Protein AF-A0A382ID71-F1 (afdb_monomer_lite)

Sequence (164 aa):
MCAYAHCDEHVIDKIPIYTKLLSTAHHLLDPKGKIVPCLDEVDLDYEDAWVKSNDANYMWMHDLWFWMHKEYWYRYDKMHEDWTNLYNKLSHTPENIIKGELTTPPPFIPEEFMVHGLEDEFQNTIESYRSYYKNWVAENNGKWGGIVENMRTPPSWILEDANV

Radius of gyration: 16.86 Å; chains: 1; bounding box: 35×41×50 Å

Foldseek 3Di:
DVLLQDFPVCLVPCLVVLLLLLLLLQCVQPVPDPCNVLHDDHDNPRPSPQLQAADQSVQVSLVSSVVSQVLLCLQAVDGDPCCVRPVVPSNDGHPRRHHDHRDADDQPDDPVLQADDPPDPNVRSVSSVLSRVLVVCVVVVTASHRPHGCSDDNDPSSVDDPPD

Secondary structure (DSSP, 8-state):
--GGGS-HHHHHHHHHHHHHHHHHHHHHH-TT-TTGGGSPP--TTS--TTGGG-HHHHHHHHHHHHHHHHHHHHHHSS--HHHHHHHHHHTS--TTPPP-PPPPPP--S-GGG---SSSSHHHHHHHHHHHHHHHHHHHHT----TTSTTSSPPPHHHHS-S--

pLDDT: mean 90.0, std 10.9, range [33.91, 98.12]

Organism: NCBI:txid408172

Structure (mmCIF, N/CA/C/O backbone):
data_AF-A0A382ID71-F1
#
_entry.id   AF-A0A382ID71-F1
#
loop_
_atom_site.group_PDB
_atom_site.id
_atom_site.type_symbol
_atom_site.label_atom_id
_atom_site.label_alt_id
_atom_site.label_comp_id
_atom_site.label_asym_id
_atom_site.label_entity_id
_atom_site.label_seq_id
_atom_site.pdbx_PDB_ins_code
_atom_site.Cartn_x
_atom_site.Cartn_y
_atom_site.Cartn_z
_atom_site.occupancy
_atom_site.B_iso_or_equiv
_atom_site.auth_seq_id
_atom_site.auth_comp_id
_atom_site.auth_asym_id
_atom_site.auth_atom_id
_atom_site.pdbx_PDB_model_num
ATOM 1 N N . MET A 1 1 ? -5.482 -2.374 -9.488 1.00 58.56 1 MET A N 1
ATOM 2 C CA . MET A 1 1 ? -4.456 -2.353 -10.561 1.00 58.56 1 MET A CA 1
ATOM 3 C C . MET A 1 1 ? -3.103 -1.762 -10.115 1.00 58.56 1 MET A C 1
ATOM 5 O O . MET A 1 1 ? -2.206 -1.703 -10.935 1.00 58.56 1 MET A O 1
ATOM 9 N N . CYS A 1 2 ? -2.878 -1.407 -8.841 1.00 83.81 2 CYS A N 1
ATOM 10 C CA . CYS A 1 2 ? -1.560 -0.916 -8.390 1.00 83.81 2 CYS A CA 1
ATOM 11 C C . CYS A 1 2 ? -0.615 -2.030 -7.899 1.00 83.81 2 CYS A C 1
ATOM 13 O O . CYS A 1 2 ? 0.592 -1.933 -8.090 1.00 83.81 2 CYS A O 1
ATOM 15 N N . ALA A 1 3 ? -1.144 -3.121 -7.329 1.00 93.00 3 ALA A N 1
ATOM 16 C CA . ALA A 1 3 ? -0.319 -4.215 -6.804 1.00 93.00 3 ALA A CA 1
ATOM 17 C C . ALA A 1 3 ? 0.613 -4.830 -7.863 1.00 93.00 3 ALA A C 1
ATOM 19 O O . ALA A 1 3 ? 1.801 -4.985 -7.620 1.00 93.00 3 ALA A O 1
ATOM 20 N N . TYR A 1 4 ? 0.116 -5.084 -9.081 1.00 91.88 4 TYR A N 1
ATOM 21 C CA . TYR A 1 4 ? 0.942 -5.685 -10.135 1.00 91.88 4 TYR A CA 1
ATOM 22 C C . TYR A 1 4 ? 2.090 -4.792 -10.619 1.00 91.88 4 TYR A C 1
ATOM 24 O O . TYR A 1 4 ? 3.047 -5.296 -11.204 1.00 91.88 4 TYR A O 1
ATOM 32 N N . ALA A 1 5 ? 2.000 -3.481 -10.380 1.00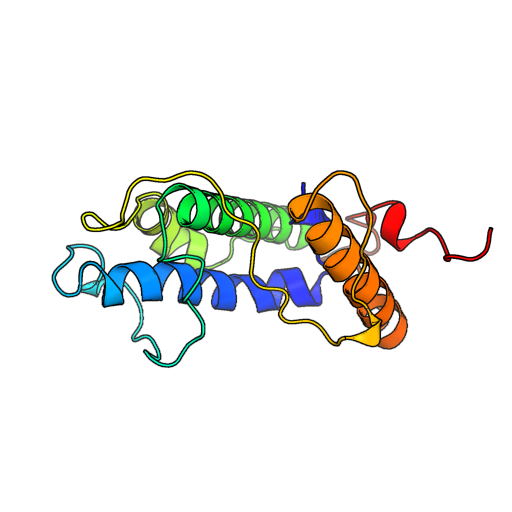 93.81 5 ALA A N 1
ATOM 33 C CA . ALA A 1 5 ? 3.092 -2.574 -10.675 1.00 93.81 5 ALA A CA 1
ATOM 34 C C . ALA A 1 5 ? 4.280 -2.793 -9.742 1.00 93.81 5 ALA A C 1
ATOM 36 O O . ALA A 1 5 ? 5.385 -2.487 -10.146 1.00 93.81 5 ALA A O 1
ATOM 37 N N . HIS A 1 6 ? 4.098 -3.359 -8.547 1.00 95.25 6 HIS A N 1
ATOM 38 C CA . HIS A 1 6 ? 5.208 -3.604 -7.634 1.00 95.25 6 HIS A CA 1
ATOM 39 C C . HIS A 1 6 ? 6.138 -4.679 -8.214 1.00 95.25 6 HIS A C 1
ATOM 41 O O . HIS A 1 6 ? 5.690 -5.745 -8.656 1.00 95.25 6 HIS A O 1
ATOM 47 N N . CYS A 1 7 ? 7.434 -4.383 -8.231 1.00 95.19 7 CYS A N 1
ATOM 48 C CA . CYS A 1 7 ? 8.492 -5.346 -8.497 1.00 95.19 7 CYS A CA 1
ATOM 49 C C . CYS A 1 7 ? 8.524 -6.416 -7.399 1.00 95.19 7 CYS A C 1
ATOM 51 O O . CYS A 1 7 ? 7.937 -6.258 -6.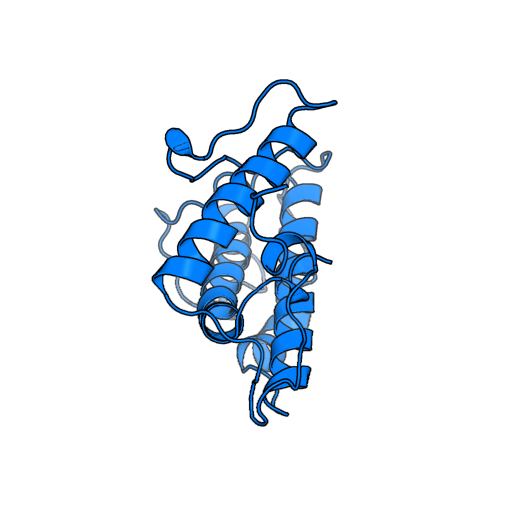332 1.00 95.19 7 CYS A O 1
ATOM 53 N N . ASP A 1 8 ? 9.215 -7.511 -7.671 1.00 95.12 8 ASP A N 1
ATOM 54 C CA . ASP A 1 8 ? 9.343 -8.676 -6.798 1.00 95.12 8 ASP A CA 1
ATOM 55 C C . ASP A 1 8 ? 9.787 -8.316 -5.375 1.00 95.12 8 ASP A C 1
ATOM 57 O O . ASP A 1 8 ? 9.151 -8.727 -4.407 1.00 95.12 8 ASP A O 1
ATOM 61 N N . GLU A 1 9 ? 10.822 -7.483 -5.254 1.00 95.44 9 GLU A N 1
ATOM 62 C CA . GLU A 1 9 ? 11.316 -6.975 -3.969 1.00 95.44 9 GLU A CA 1
ATOM 63 C C . GLU A 1 9 ? 10.208 -6.259 -3.191 1.00 95.44 9 GLU A C 1
ATOM 65 O O . GLU A 1 9 ? 9.905 -6.601 -2.053 1.00 95.44 9 GLU A O 1
ATOM 70 N N . HIS A 1 10 ? 9.501 -5.333 -3.836 1.00 96.06 10 HIS A N 1
ATOM 71 C CA . HIS A 1 10 ? 8.425 -4.600 -3.180 1.00 96.06 10 HIS A CA 1
ATOM 72 C C . HIS A 1 10 ? 7.172 -5.441 -2.924 1.00 96.06 10 HIS A C 1
ATOM 74 O O . HIS A 1 10 ? 6.442 -5.153 -1.980 1.00 96.06 10 HIS A O 1
ATOM 80 N N . VAL A 1 11 ? 6.901 -6.481 -3.714 1.00 95.31 11 VAL A N 1
ATOM 81 C CA . VAL A 1 11 ? 5.831 -7.439 -3.398 1.00 95.31 11 VAL A CA 1
ATOM 82 C C . VAL A 1 11 ? 6.114 -8.140 -2.070 1.00 95.31 11 VAL A C 1
ATOM 84 O O . VAL A 1 11 ? 5.191 -8.318 -1.279 1.00 95.31 11 VAL A O 1
ATOM 87 N N . ILE A 1 12 ? 7.373 -8.490 -1.804 1.00 94.44 12 ILE A N 1
ATOM 88 C CA . ILE A 1 12 ? 7.794 -9.117 -0.548 1.00 94.44 12 ILE A CA 1
ATOM 89 C C . ILE A 1 12 ? 7.788 -8.090 0.593 1.00 94.44 12 ILE A C 1
ATOM 91 O O . ILE A 1 12 ? 7.141 -8.310 1.613 1.00 94.44 12 ILE A O 1
ATOM 95 N N . ASP A 1 13 ? 8.449 -6.950 0.404 1.00 94.94 13 ASP A N 1
ATOM 96 C CA . ASP A 1 13 ? 8.749 -6.025 1.500 1.00 94.94 13 ASP A CA 1
ATOM 97 C C . ASP A 1 13 ? 7.566 -5.141 1.898 1.00 94.94 13 ASP A C 1
ATOM 99 O O . ASP A 1 13 ? 7.455 -4.711 3.049 1.00 94.94 13 ASP A O 1
ATOM 103 N N . LYS A 1 14 ? 6.659 -4.834 0.961 1.00 94.75 14 LYS A N 1
ATOM 104 C CA . LYS A 1 14 ? 5.532 -3.937 1.250 1.00 94.75 14 LYS A CA 1
ATOM 105 C C . LYS A 1 14 ? 4.369 -4.637 1.940 1.00 94.75 14 LYS A C 1
ATOM 107 O O . LYS A 1 14 ? 3.607 -3.952 2.614 1.00 94.75 14 LYS A O 1
ATOM 112 N N . ILE A 1 15 ? 4.239 -5.962 1.832 1.00 95.94 15 ILE A N 1
ATOM 113 C CA . ILE A 1 15 ? 3.177 -6.704 2.529 1.00 95.94 15 ILE A CA 1
ATOM 114 C C . ILE A 1 15 ? 3.231 -6.455 4.049 1.00 95.94 15 ILE A C 1
ATOM 116 O O . ILE A 1 15 ? 2.239 -5.932 4.563 1.00 95.94 15 ILE A O 1
ATOM 120 N N . PRO A 1 16 ? 4.358 -6.692 4.755 1.00 93.50 16 PRO A N 1
ATOM 121 C CA . PRO A 1 16 ? 4.447 -6.433 6.195 1.00 93.50 16 PRO A CA 1
ATOM 122 C C . PRO A 1 16 ? 4.228 -4.959 6.564 1.00 93.50 16 PRO A C 1
ATOM 124 O O . PRO A 1 16 ? 3.614 -4.645 7.582 1.00 93.50 16 PRO A O 1
ATOM 127 N N . ILE A 1 17 ? 4.691 -4.035 5.717 1.00 92.50 17 ILE A N 1
ATOM 128 C CA . ILE A 1 17 ? 4.487 -2.589 5.892 1.00 92.50 17 ILE A CA 1
ATOM 129 C C . ILE A 1 17 ? 2.994 -2.239 5.852 1.00 92.50 17 ILE A C 1
ATOM 131 O O . ILE A 1 17 ? 2.486 -1.556 6.739 1.00 92.50 17 ILE A O 1
ATOM 135 N N . TYR A 1 18 ? 2.270 -2.730 4.850 1.00 94.38 18 TYR A N 1
ATOM 136 C CA . TYR A 1 18 ? 0.836 -2.493 4.710 1.00 94.38 18 TYR A CA 1
ATOM 137 C C . TYR A 1 18 ? 0.033 -3.202 5.811 1.00 94.38 18 TYR A C 1
ATOM 139 O O . TYR A 1 18 ? -0.918 -2.620 6.332 1.00 94.38 18 TYR A O 1
ATOM 147 N N . THR A 1 19 ? 0.454 -4.399 6.241 1.00 94.56 19 THR A N 1
ATOM 148 C CA . THR A 1 19 ? -0.086 -5.070 7.436 1.00 94.56 19 THR A CA 1
ATOM 149 C C . THR A 1 19 ? 0.046 -4.177 8.665 1.00 94.56 19 THR A C 1
ATOM 151 O O . THR A 1 19 ? -0.922 -4.012 9.412 1.00 94.56 19 THR A O 1
ATOM 154 N N . LYS A 1 20 ? 1.221 -3.563 8.862 1.00 92.50 20 LYS A N 1
ATOM 155 C CA . LYS A 1 20 ? 1.472 -2.646 9.974 1.00 92.50 20 LYS A CA 1
ATOM 156 C C . LYS A 1 20 ? 0.581 -1.408 9.896 1.00 92.50 20 LYS A C 1
ATOM 158 O O . LYS A 1 20 ? -0.042 -1.096 10.899 1.00 92.50 20 LYS A O 1
ATOM 163 N N . LEU A 1 21 ? 0.434 -0.767 8.728 1.00 93.69 21 LEU A N 1
ATOM 164 C CA . LEU A 1 21 ? -0.481 0.379 8.554 1.00 93.69 21 LEU A CA 1
ATOM 165 C C . LEU A 1 21 ? -1.918 0.028 8.962 1.00 93.69 21 LEU A C 1
ATOM 167 O O . LEU A 1 21 ? -2.525 0.714 9.776 1.00 93.69 21 LEU A O 1
ATOM 171 N N . LEU A 1 22 ? -2.454 -1.079 8.442 1.00 95.19 22 LEU A N 1
ATOM 172 C CA . LEU A 1 22 ? -3.817 -1.511 8.757 1.00 95.19 22 LEU A CA 1
ATOM 173 C C . LEU A 1 22 ? -3.974 -1.881 10.238 1.00 95.19 22 LEU A C 1
ATOM 175 O O . LEU A 1 22 ? -5.016 -1.610 10.832 1.00 95.19 22 LEU A O 1
ATOM 179 N N . SER A 1 23 ? -2.952 -2.493 10.837 1.00 94.38 23 SER A N 1
ATOM 180 C CA . SER A 1 23 ? -2.962 -2.879 12.251 1.00 94.38 23 SER A CA 1
ATOM 181 C C . SER A 1 23 ? -2.874 -1.665 13.175 1.00 94.38 23 SER A C 1
ATOM 183 O O . SER A 1 23 ? -3.579 -1.614 14.183 1.00 94.38 23 SER A O 1
ATOM 185 N N . THR A 1 24 ? -2.061 -0.666 12.820 1.00 93.25 24 THR A N 1
ATOM 186 C CA . THR A 1 24 ? -1.936 0.596 13.559 1.00 93.25 24 THR A CA 1
ATOM 187 C C . THR A 1 24 ? -3.273 1.329 13.624 1.00 93.25 24 THR A C 1
ATOM 189 O O . THR A 1 24 ? -3.649 1.790 14.703 1.00 93.25 24 THR A O 1
ATOM 192 N N . ALA A 1 25 ? -4.053 1.332 12.540 1.00 94.50 25 ALA A N 1
ATOM 193 C CA . ALA A 1 25 ? -5.376 1.945 12.538 1.00 94.50 25 ALA A CA 1
ATOM 194 C C . ALA A 1 25 ? -6.304 1.308 13.588 1.00 94.50 25 ALA A C 1
ATOM 196 O O . ALA A 1 25 ? -6.994 2.025 14.312 1.00 94.50 25 ALA A O 1
ATOM 197 N N . HIS A 1 26 ? -6.276 -0.023 13.734 1.00 95.06 26 HIS A N 1
ATOM 198 C CA . HIS A 1 26 ? -7.039 -0.737 14.769 1.00 95.06 26 HIS A CA 1
ATOM 199 C C . HIS A 1 26 ? -6.528 -0.450 16.182 1.00 95.06 26 HIS A C 1
ATOM 201 O O . HIS A 1 26 ? -7.331 -0.169 17.067 1.00 95.06 26 HIS A O 1
ATOM 207 N N . HIS A 1 27 ? -5.210 -0.459 16.404 1.00 93.00 27 HIS A N 1
ATOM 208 C CA . HIS A 1 27 ? -4.622 -0.127 17.710 1.00 93.00 27 HIS A CA 1
ATOM 209 C C . HIS A 1 27 ? -4.953 1.302 18.160 1.00 93.00 27 HIS A C 1
ATOM 211 O O . HIS A 1 27 ? -5.232 1.529 19.337 1.00 93.00 27 HIS A O 1
ATOM 217 N N . LEU A 1 28 ? -4.937 2.267 17.235 1.00 92.25 28 LEU A N 1
ATOM 218 C CA . LEU A 1 28 ? -5.164 3.680 17.539 1.00 92.25 28 LEU A CA 1
ATOM 219 C C . LEU A 1 28 ? -6.644 4.036 17.692 1.00 92.25 28 LEU A C 1
ATOM 221 O O . LEU A 1 28 ? -6.988 4.821 18.575 1.00 92.25 28 LEU A O 1
ATOM 225 N N . LEU A 1 29 ? -7.511 3.502 16.829 1.00 94.12 29 LEU A N 1
ATOM 226 C CA . LEU A 1 29 ? -8.936 3.839 16.836 1.00 94.12 29 LEU A CA 1
ATOM 227 C C . LEU A 1 29 ? -9.727 2.970 17.820 1.00 94.12 29 LEU A C 1
ATOM 229 O O . LEU A 1 29 ? -10.632 3.476 18.481 1.00 94.12 29 LEU A O 1
ATOM 233 N N . ASP A 1 30 ? -9.339 1.702 17.985 1.00 94.06 30 ASP A N 1
ATOM 234 C CA . ASP A 1 30 ? -10.007 0.735 18.857 1.00 94.06 30 ASP A CA 1
ATOM 235 C C . ASP A 1 30 ? -9.009 -0.032 19.737 1.00 94.06 30 ASP A C 1
ATOM 237 O O . ASP A 1 30 ? -8.918 -1.257 19.653 1.00 94.06 30 ASP A O 1
ATOM 241 N N . PRO A 1 31 ? -8.307 0.620 20.680 1.00 92.44 31 PRO A N 1
ATOM 242 C CA . PRO A 1 31 ? -7.292 -0.039 21.515 1.00 92.44 31 PRO A CA 1
ATOM 243 C C . PRO A 1 31 ? -7.826 -1.206 22.370 1.00 92.44 31 PRO A C 1
ATOM 245 O O . PRO A 1 31 ? -7.058 -1.982 22.932 1.00 92.44 31 PRO A O 1
ATOM 248 N N . LYS A 1 32 ? -9.152 -1.333 22.510 1.00 93.38 32 LYS A N 1
ATOM 249 C CA . LYS A 1 32 ? -9.838 -2.441 23.204 1.00 93.38 32 LYS A CA 1
ATOM 250 C C . LYS A 1 32 ? -10.603 -3.365 22.244 1.00 93.38 32 LYS A C 1
ATOM 252 O O . LYS A 1 32 ? -11.408 -4.180 22.695 1.00 93.38 32 LYS A O 1
ATOM 257 N N . GLY A 1 33 ? -10.398 -3.207 20.938 1.00 92.50 33 GLY A N 1
ATOM 258 C CA . GLY A 1 33 ? -11.051 -3.971 19.886 1.00 92.50 33 GLY A CA 1
ATOM 259 C C . GLY A 1 33 ? -10.690 -5.452 19.957 1.00 92.50 33 GLY A C 1
ATOM 260 O O . GLY A 1 33 ? -9.589 -5.833 20.351 1.00 92.50 33 GLY A O 1
ATOM 261 N N . LYS A 1 34 ? -11.624 -6.320 19.559 1.00 90.88 34 LYS A N 1
ATOM 262 C CA . LYS A 1 34 ? -11.471 -7.782 19.694 1.00 90.88 34 LYS A CA 1
ATOM 263 C C . LYS A 1 34 ? -10.297 -8.353 18.904 1.00 90.88 34 LYS A C 1
ATOM 265 O O . LYS A 1 34 ? -9.802 -9.416 19.265 1.00 90.88 34 LYS A O 1
ATOM 270 N N . ILE A 1 35 ? -9.889 -7.685 17.826 1.00 91.50 35 ILE A N 1
ATOM 271 C CA . ILE A 1 35 ? -8.795 -8.161 16.982 1.00 91.50 35 ILE A CA 1
ATOM 272 C C . ILE A 1 35 ? -7.423 -7.696 17.470 1.00 91.50 35 ILE A C 1
ATOM 274 O O . ILE A 1 35 ? -6.451 -8.359 17.140 1.00 91.50 35 ILE A O 1
ATOM 278 N N . VAL A 1 36 ? -7.338 -6.624 18.271 1.00 91.00 36 VAL A N 1
ATOM 279 C CA . VAL A 1 36 ? -6.072 -6.042 18.758 1.00 91.00 36 VAL A CA 1
ATOM 280 C C . VAL A 1 36 ? -5.167 -7.073 19.446 1.00 91.00 36 VAL A C 1
ATOM 282 O O . VAL A 1 36 ? -3.994 -7.131 19.095 1.00 91.00 36 VAL A O 1
ATOM 285 N N . PRO A 1 37 ? -5.666 -7.973 20.323 1.00 91.31 37 PRO A N 1
ATOM 286 C CA . PRO A 1 37 ? -4.839 -9.035 20.910 1.00 91.31 37 PRO A CA 1
ATOM 287 C C . PRO A 1 37 ? -4.284 -10.054 19.903 1.00 91.31 37 PRO A C 1
ATOM 289 O O . PRO A 1 37 ? -3.475 -10.900 20.270 1.00 91.31 37 PRO A O 1
ATOM 292 N N . CYS A 1 38 ? -4.781 -10.049 18.664 1.00 88.00 38 CYS A N 1
ATOM 293 C CA . CYS A 1 38 ? -4.327 -10.908 17.577 1.00 88.00 38 CYS A CA 1
ATOM 294 C C . CYS A 1 38 ? -3.401 -10.193 16.583 1.00 88.00 38 CYS A C 1
ATOM 296 O O . CYS A 1 38 ? -3.044 -10.819 15.582 1.00 88.00 38 CYS A O 1
ATOM 298 N N . LEU A 1 39 ? -3.110 -8.908 16.800 1.00 87.94 39 LEU A N 1
ATOM 299 C CA . LEU A 1 39 ? -2.199 -8.101 15.994 1.00 87.94 39 LEU A CA 1
ATOM 300 C C . LEU A 1 39 ? -0.870 -7.970 16.733 1.00 87.94 39 LEU A C 1
ATOM 302 O O . LEU A 1 39 ? -0.843 -7.937 17.964 1.00 87.94 39 LEU A O 1
ATOM 306 N N . ASP A 1 40 ? 0.214 -7.852 15.976 1.00 85.25 40 ASP A N 1
ATOM 307 C CA . ASP A 1 40 ? 1.515 -7.548 16.558 1.00 85.25 40 ASP A CA 1
ATOM 308 C C . ASP A 1 40 ? 1.517 -6.147 17.188 1.00 85.25 40 ASP A C 1
ATOM 310 O O . ASP A 1 40 ? 0.694 -5.281 16.858 1.00 85.25 40 ASP A O 1
ATOM 314 N N . GLU A 1 41 ? 2.446 -5.927 18.120 1.00 79.00 41 GLU A N 1
ATOM 315 C CA . GLU A 1 41 ? 2.676 -4.600 18.685 1.00 79.00 41 GLU A CA 1
ATOM 316 C C . GLU A 1 41 ? 3.089 -3.631 17.575 1.00 79.00 41 GLU A C 1
ATOM 318 O O . GLU A 1 41 ? 3.962 -3.916 16.751 1.00 79.00 41 GLU A O 1
ATOM 323 N N . VAL A 1 42 ? 2.445 -2.467 17.554 1.00 77.81 42 VAL A N 1
ATOM 324 C CA . VAL A 1 42 ? 2.714 -1.433 16.559 1.00 77.81 42 VAL A CA 1
ATOM 325 C C . VAL A 1 42 ? 3.514 -0.297 17.165 1.00 77.81 42 VAL A C 1
ATOM 327 O O . VAL A 1 42 ? 3.335 0.091 18.318 1.00 77.81 42 VAL A O 1
ATOM 330 N N . ASP A 1 43 ? 4.380 0.264 16.334 1.00 71.56 43 ASP A N 1
ATOM 331 C CA . ASP A 1 43 ? 5.003 1.546 16.612 1.00 71.56 43 ASP A CA 1
ATOM 332 C C . ASP A 1 43 ? 3.955 2.645 16.389 1.00 71.56 43 ASP A C 1
ATOM 334 O O . ASP A 1 43 ? 3.452 2.797 15.273 1.00 71.56 43 ASP A O 1
ATOM 338 N N . LEU A 1 44 ? 3.585 3.360 17.453 1.00 64.69 44 LEU A N 1
ATOM 339 C CA . LEU A 1 44 ? 2.558 4.407 17.407 1.00 64.69 44 LEU A CA 1
ATOM 340 C C . LEU A 1 44 ? 3.027 5.653 16.642 1.00 64.69 44 LEU A C 1
ATOM 342 O O . LEU A 1 44 ? 2.180 6.428 16.201 1.00 64.69 44 LEU A O 1
ATOM 346 N N . ASP A 1 45 ? 4.341 5.815 16.452 1.00 62.66 45 ASP A N 1
ATOM 347 C CA . ASP A 1 45 ? 4.930 6.893 15.651 1.00 62.66 45 ASP A CA 1
ATOM 348 C C . ASP A 1 45 ? 5.000 6.531 14.155 1.00 62.66 45 ASP A C 1
ATOM 350 O O . ASP A 1 45 ? 5.454 7.324 13.330 1.00 62.66 45 ASP A O 1
ATOM 354 N N . TYR A 1 46 ? 4.531 5.337 13.773 1.00 66.50 46 TYR A N 1
ATOM 355 C CA . TYR A 1 46 ? 4.452 4.928 12.376 1.00 66.50 46 TYR A CA 1
ATOM 356 C C . TYR A 1 46 ? 3.434 5.790 11.618 1.00 66.50 46 TYR A C 1
ATOM 358 O O . TYR A 1 46 ? 2.306 5.967 12.078 1.00 66.50 46 TYR A O 1
ATOM 366 N N . GLU A 1 47 ? 3.827 6.321 10.454 1.00 63.31 47 GLU A N 1
ATOM 367 C CA . GLU A 1 47 ? 3.067 7.301 9.661 1.00 63.31 47 GLU A CA 1
ATOM 368 C C . GLU A 1 47 ? 1.774 6.723 9.037 1.00 63.31 47 GLU A C 1
ATOM 370 O O . GLU A 1 47 ? 1.624 6.585 7.827 1.00 63.31 47 GLU A O 1
ATOM 375 N N . ASP A 1 48 ? 0.791 6.417 9.880 1.00 67.31 48 ASP A N 1
ATOM 376 C CA . ASP A 1 48 ? -0.564 5.964 9.546 1.00 67.31 48 ASP A CA 1
ATOM 377 C C . ASP A 1 48 ? -1.559 7.143 9.601 1.00 67.31 48 ASP A C 1
ATOM 379 O O . ASP A 1 48 ? -2.712 7.031 10.002 1.00 67.31 48 ASP A O 1
ATOM 383 N N . ALA A 1 49 ? -1.134 8.365 9.273 1.00 84.56 49 ALA A N 1
ATOM 384 C CA . ALA A 1 49 ? -2.049 9.509 9.355 1.00 84.56 49 ALA A CA 1
ATOM 385 C C . ALA A 1 49 ? -3.215 9.382 8.354 1.00 84.56 49 ALA A C 1
ATOM 387 O O . ALA A 1 49 ? -4.345 9.752 8.673 1.00 84.56 49 ALA A O 1
ATOM 388 N N . TRP A 1 50 ? -2.944 8.845 7.160 1.00 93.44 50 TRP A N 1
ATOM 389 C CA . TRP A 1 50 ? -3.915 8.777 6.068 1.00 93.44 50 TRP A CA 1
ATOM 390 C C . TRP A 1 50 ? -4.838 7.558 6.150 1.00 93.44 50 TRP A C 1
ATOM 392 O O . TRP A 1 50 ? -6.053 7.721 6.019 1.00 93.44 50 TRP A O 1
ATOM 402 N N . VAL A 1 51 ? -4.303 6.360 6.414 1.00 95.12 51 VAL A N 1
ATOM 403 C CA . VAL A 1 51 ? -5.086 5.109 6.405 1.00 95.12 51 VAL A CA 1
ATOM 404 C C . VAL A 1 51 ? -6.128 5.104 7.530 1.00 95.12 51 VAL A C 1
ATOM 406 O O . VAL A 1 51 ? -7.281 4.766 7.276 1.00 95.12 51 VAL A O 1
ATOM 409 N N . LYS A 1 52 ? -5.796 5.590 8.733 1.00 93.88 52 LYS A N 1
ATOM 410 C CA . LYS A 1 52 ? -6.771 5.727 9.836 1.00 93.88 52 LYS A CA 1
ATOM 411 C C . LYS A 1 52 ? -7.725 6.927 9.740 1.00 93.88 52 LYS A C 1
ATOM 413 O O . LYS A 1 52 ? -8.566 7.101 10.620 1.00 93.88 52 LYS A O 1
ATOM 418 N N . SER A 1 53 ? -7.579 7.808 8.747 1.00 95.62 53 SER A N 1
ATOM 419 C CA . SER A 1 53 ? -8.349 9.065 8.718 1.00 95.62 53 SER A CA 1
ATOM 420 C C . SER A 1 53 ? -9.829 8.874 8.373 1.00 95.62 53 SER A C 1
ATOM 422 O O . SER A 1 53 ? -10.669 9.594 8.913 1.00 95.62 53 SER A O 1
ATOM 424 N N . ASN A 1 54 ? -10.156 7.912 7.504 1.00 97.50 54 ASN A N 1
ATOM 425 C CA . ASN A 1 54 ? -11.525 7.510 7.192 1.00 97.50 54 ASN A CA 1
ATOM 426 C C . ASN A 1 54 ? -11.591 6.075 6.631 1.00 97.50 54 ASN A C 1
ATOM 428 O O . ASN A 1 54 ? -10.575 5.504 6.227 1.00 97.50 54 ASN A O 1
ATOM 432 N N . ASP A 1 55 ? -12.793 5.503 6.600 1.00 98.06 55 ASP A N 1
ATOM 433 C CA . ASP A 1 55 ? -13.052 4.140 6.127 1.00 98.06 55 ASP A CA 1
ATOM 434 C C . ASP A 1 55 ? -12.679 3.908 4.659 1.00 98.06 55 ASP A C 1
ATOM 436 O O . ASP A 1 55 ? -12.108 2.866 4.345 1.00 98.06 55 ASP A O 1
ATOM 440 N N . ALA A 1 56 ? -12.937 4.859 3.762 1.00 98.12 56 ALA A N 1
ATOM 441 C CA . ALA A 1 56 ? -12.587 4.727 2.350 1.00 98.12 56 ALA A CA 1
ATOM 442 C C . ALA A 1 56 ? -11.064 4.618 2.131 1.00 98.12 56 ALA A C 1
ATOM 444 O O . ALA A 1 56 ? -10.618 3.789 1.334 1.00 98.12 56 ALA A O 1
ATOM 445 N N . ASN A 1 57 ? -10.258 5.378 2.877 1.00 97.31 57 ASN A N 1
ATOM 446 C CA . ASN A 1 57 ? -8.793 5.289 2.837 1.00 97.31 57 ASN A CA 1
ATOM 447 C C . ASN A 1 57 ? -8.288 3.950 3.390 1.00 97.31 57 ASN A C 1
ATOM 449 O O . ASN A 1 57 ? -7.418 3.315 2.787 1.00 97.31 57 ASN A O 1
ATOM 453 N N . TYR A 1 58 ? -8.865 3.492 4.507 1.00 97.62 58 TYR A N 1
ATOM 454 C CA . TYR A 1 58 ? -8.568 2.172 5.064 1.00 97.62 58 TYR A CA 1
ATOM 455 C C . TYR A 1 58 ? -8.863 1.066 4.053 1.00 97.62 58 TYR A C 1
ATOM 457 O O . TYR A 1 58 ? -8.013 0.215 3.792 1.00 97.62 58 TYR A O 1
ATOM 465 N N . MET A 1 59 ? -10.053 1.099 3.449 1.00 97.81 59 MET A N 1
ATOM 466 C CA . MET A 1 59 ? -10.480 0.096 2.478 1.00 97.81 59 MET A CA 1
ATOM 467 C C . MET A 1 59 ? -9.597 0.097 1.234 1.00 97.81 59 MET A C 1
ATOM 469 O O . MET A 1 59 ? -9.252 -0.973 0.740 1.00 97.81 59 MET A O 1
ATOM 473 N N . TRP A 1 60 ? -9.152 1.266 0.767 1.00 96.50 60 TRP A N 1
ATOM 474 C CA . TRP A 1 60 ? -8.194 1.342 -0.333 1.00 96.50 60 TRP A CA 1
ATOM 475 C C . TRP A 1 60 ? -6.861 0.662 0.015 1.00 96.50 60 TRP A C 1
ATOM 477 O O . TRP A 1 60 ? -6.335 -0.114 -0.788 1.00 96.50 60 TRP A O 1
ATOM 487 N N . MET A 1 61 ? -6.326 0.907 1.218 1.00 96.25 61 MET A N 1
ATOM 488 C CA . MET A 1 61 ? -5.089 0.265 1.678 1.00 96.25 61 MET A CA 1
ATOM 489 C C . MET A 1 61 ? -5.269 -1.245 1.854 1.00 96.25 61 MET A C 1
ATOM 491 O O . MET A 1 61 ? -4.408 -2.017 1.432 1.00 96.25 61 MET A O 1
ATOM 495 N N . HIS A 1 62 ? -6.398 -1.678 2.420 1.00 97.38 62 HIS A N 1
ATOM 496 C CA . HIS A 1 62 ? -6.741 -3.092 2.539 1.00 97.38 62 HIS A CA 1
ATOM 497 C C . HIS A 1 62 ? -6.823 -3.763 1.165 1.00 97.38 62 HIS A C 1
ATOM 499 O O . HIS A 1 62 ? -6.265 -4.841 0.976 1.00 97.38 62 HIS A O 1
ATOM 505 N N . ASP A 1 63 ? -7.464 -3.130 0.184 1.00 97.12 63 ASP A N 1
ATOM 506 C CA . ASP A 1 63 ? -7.563 -3.677 -1.166 1.00 97.12 63 ASP A CA 1
ATOM 507 C C . ASP A 1 63 ? -6.183 -3.789 -1.819 1.00 97.12 63 ASP A C 1
ATOM 509 O O . ASP A 1 63 ? -5.868 -4.816 -2.426 1.00 97.12 63 ASP A O 1
ATOM 513 N N . LEU A 1 64 ? -5.319 -2.780 -1.668 1.00 96.44 64 LEU A N 1
ATOM 514 C CA . LEU A 1 64 ? -3.936 -2.874 -2.131 1.00 96.44 64 LEU A CA 1
ATOM 515 C C . LEU A 1 64 ? -3.210 -4.044 -1.454 1.00 96.44 64 LEU A C 1
ATOM 517 O O . LEU A 1 64 ? -2.653 -4.887 -2.155 1.00 96.44 64 LEU A O 1
ATOM 521 N N . TRP A 1 65 ? -3.265 -4.136 -0.126 1.00 97.06 65 TRP A N 1
ATOM 522 C CA . TRP A 1 65 ? -2.683 -5.225 0.663 1.00 97.06 65 TRP A CA 1
ATOM 523 C C . TRP A 1 65 ? -3.192 -6.607 0.224 1.00 97.06 65 TRP A C 1
ATOM 525 O O . TRP A 1 65 ? -2.402 -7.534 0.023 1.00 97.06 65 TRP A O 1
ATOM 535 N N . PHE A 1 66 ? -4.495 -6.739 -0.019 1.00 96.94 66 PHE A N 1
ATOM 536 C CA . PHE A 1 66 ? -5.128 -7.947 -0.541 1.00 96.94 66 PHE A CA 1
ATOM 537 C C . PHE A 1 66 ? -4.562 -8.326 -1.913 1.00 96.94 66 PHE A C 1
ATOM 539 O O . PHE A 1 66 ? -4.172 -9.472 -2.148 1.00 96.94 66 PHE A O 1
ATOM 546 N N . TRP A 1 67 ? -4.481 -7.365 -2.835 1.00 96.81 67 TRP A N 1
ATOM 547 C CA . TRP A 1 67 ? -3.963 -7.622 -4.176 1.00 96.81 67 TRP A CA 1
ATOM 548 C C . TRP A 1 67 ? -2.457 -7.903 -4.177 1.00 96.81 67 TRP A C 1
ATOM 550 O O . TRP A 1 67 ? -2.002 -8.693 -5.003 1.00 96.81 67 TRP A O 1
ATOM 560 N N . MET A 1 68 ? -1.695 -7.340 -3.237 1.00 96.69 68 MET A N 1
ATOM 561 C CA . MET A 1 68 ? -0.277 -7.666 -3.042 1.00 96.69 68 MET A CA 1
ATOM 562 C C . MET A 1 68 ? -0.089 -9.128 -2.637 1.00 96.69 68 MET A C 1
ATOM 564 O O . MET A 1 68 ? 0.767 -9.809 -3.192 1.00 96.69 68 MET A O 1
ATOM 568 N N . HIS A 1 69 ? -0.952 -9.663 -1.774 1.00 96.56 69 HIS A N 1
ATOM 569 C CA . HIS A 1 69 ? -0.952 -11.090 -1.445 1.00 96.56 69 HIS A CA 1
ATOM 570 C C . HIS A 1 69 ? -1.285 -11.983 -2.640 1.00 96.56 69 HIS A C 1
ATOM 572 O O . HIS A 1 69 ? -0.687 -13.047 -2.814 1.00 96.56 69 HIS A O 1
ATOM 578 N N . LYS A 1 70 ? -2.220 -11.554 -3.494 1.00 95.50 70 LYS A N 1
ATOM 579 C CA . LYS A 1 70 ? -2.525 -12.266 -4.741 1.00 95.50 70 LYS A CA 1
ATOM 580 C C . LYS A 1 70 ? -1.339 -12.252 -5.706 1.00 95.50 70 LYS A C 1
ATOM 582 O O . LYS A 1 70 ? -1.080 -13.286 -6.316 1.00 95.50 70 LYS A O 1
ATOM 587 N N . GLU A 1 71 ? -0.621 -11.135 -5.819 1.00 95.12 71 GLU A N 1
ATOM 588 C CA . GLU A 1 71 ? 0.622 -11.049 -6.598 1.00 95.12 71 GLU A CA 1
ATOM 589 C C . GLU A 1 71 ? 1.720 -11.935 -6.003 1.00 95.12 71 GLU A C 1
ATOM 591 O O . GLU A 1 71 ? 2.360 -12.676 -6.741 1.00 95.12 71 GLU A O 1
ATOM 596 N N . TYR A 1 72 ? 1.888 -11.937 -4.680 1.00 95.19 72 TYR A N 1
ATOM 597 C CA . TYR A 1 72 ? 2.845 -12.800 -3.992 1.00 95.19 72 TYR A CA 1
ATOM 598 C C . TYR A 1 72 ? 2.562 -14.280 -4.268 1.00 95.19 72 TYR A C 1
ATOM 600 O O . TYR A 1 72 ? 3.450 -15.016 -4.691 1.00 95.19 72 TYR A O 1
ATOM 608 N N . TRP A 1 73 ? 1.307 -14.713 -4.117 1.00 94.88 73 TRP A N 1
ATOM 609 C CA . TRP A 1 73 ? 0.906 -16.077 -4.454 1.00 94.88 73 TRP A CA 1
ATOM 610 C C . TRP A 1 73 ? 1.137 -16.400 -5.930 1.00 94.88 73 TRP A C 1
ATOM 612 O O . TRP A 1 73 ? 1.691 -17.447 -6.245 1.00 94.88 73 TRP A O 1
ATOM 622 N N . TYR A 1 74 ? 0.765 -15.490 -6.831 1.00 93.81 74 TYR A N 1
ATOM 623 C CA . TYR A 1 74 ? 0.956 -15.684 -8.264 1.00 93.81 74 TYR A CA 1
ATOM 624 C C . TYR A 1 74 ? 2.437 -15.842 -8.637 1.00 93.81 74 TYR A C 1
ATOM 626 O O . TYR A 1 74 ? 2.758 -16.694 -9.454 1.00 93.81 74 TYR A O 1
ATOM 634 N N . ARG A 1 75 ? 3.338 -15.052 -8.041 1.00 94.19 75 ARG A N 1
ATOM 635 C CA . ARG A 1 75 ? 4.772 -15.035 -8.378 1.00 94.19 75 ARG A CA 1
ATOM 636 C C . ARG A 1 75 ? 5.595 -16.089 -7.640 1.00 94.19 75 ARG A C 1
ATOM 638 O O . ARG A 1 75 ? 6.623 -16.523 -8.155 1.00 94.19 75 ARG A O 1
ATOM 645 N N . TYR A 1 76 ? 5.170 -16.482 -6.440 1.00 93.31 76 TYR A N 1
ATOM 646 C CA . TYR A 1 76 ? 5.949 -17.340 -5.541 1.00 93.31 76 TYR A CA 1
ATOM 647 C C . TYR A 1 76 ? 5.273 -18.660 -5.169 1.00 93.31 76 TYR A C 1
ATOM 649 O O . TYR A 1 76 ? 5.809 -19.378 -4.326 1.00 93.31 76 TYR A O 1
ATOM 657 N N . ASP A 1 77 ? 4.116 -18.967 -5.762 1.00 93.00 77 ASP A N 1
ATOM 658 C CA . ASP A 1 77 ? 3.335 -20.198 -5.551 1.00 93.00 77 ASP A CA 1
ATOM 659 C C . ASP A 1 77 ? 3.160 -20.573 -4.066 1.00 93.00 77 ASP A C 1
ATOM 661 O O . ASP A 1 77 ? 3.132 -21.733 -3.659 1.00 93.00 77 ASP A O 1
ATOM 665 N N . LYS A 1 78 ? 3.086 -19.550 -3.212 1.00 92.38 78 LYS A N 1
ATOM 666 C CA . LYS A 1 78 ? 2.945 -19.691 -1.765 1.00 92.38 78 LYS A CA 1
ATOM 667 C C . LYS A 1 78 ? 2.170 -18.505 -1.214 1.00 92.38 78 LYS A C 1
ATOM 669 O O . LYS A 1 78 ? 2.263 -17.397 -1.735 1.00 92.38 78 LYS A O 1
ATOM 674 N N . MET A 1 79 ? 1.395 -18.733 -0.163 1.00 92.94 79 MET A N 1
ATOM 675 C CA . MET A 1 79 ? 0.672 -17.656 0.505 1.00 92.94 79 MET A CA 1
ATOM 676 C C . MET A 1 79 ? 1.560 -17.027 1.580 1.00 92.94 79 MET A C 1
ATOM 678 O O . MET A 1 79 ? 2.216 -17.754 2.326 1.00 92.94 79 MET A O 1
ATOM 682 N N . HIS A 1 80 ? 1.589 -15.697 1.659 1.00 93.75 80 HIS A N 1
ATOM 683 C CA . HIS A 1 80 ? 2.264 -15.005 2.759 1.00 93.75 80 HIS A CA 1
ATOM 684 C C . HIS A 1 80 ? 1.545 -15.297 4.090 1.00 93.75 80 HIS A C 1
ATOM 686 O O . HIS A 1 80 ? 0.330 -15.520 4.113 1.00 93.75 80 HIS A O 1
ATOM 692 N N . GLU A 1 81 ? 2.278 -15.316 5.202 1.00 92.81 81 GLU A N 1
ATOM 693 C CA . GLU A 1 81 ? 1.728 -15.694 6.511 1.00 92.81 81 GLU A CA 1
ATOM 694 C C . GLU A 1 81 ? 0.653 -14.717 7.010 1.00 92.81 81 GLU A C 1
ATOM 696 O O . GLU A 1 81 ? -0.396 -15.158 7.489 1.00 92.81 81 GLU A O 1
ATOM 701 N N . ASP A 1 82 ? 0.857 -13.414 6.786 1.00 91.81 82 ASP A N 1
ATOM 702 C CA . ASP A 1 82 ? -0.101 -12.352 7.116 1.00 91.81 82 ASP A CA 1
ATOM 703 C C . ASP A 1 82 ? -1.493 -12.626 6.547 1.00 91.81 82 ASP A C 1
ATOM 705 O O . ASP A 1 82 ? -2.486 -12.473 7.253 1.00 91.81 82 ASP A O 1
ATOM 709 N N . TRP A 1 83 ? -1.601 -13.115 5.309 1.00 91.75 83 TRP A N 1
ATOM 710 C CA . TRP A 1 83 ? -2.894 -13.509 4.748 1.00 91.75 83 TRP A CA 1
ATOM 711 C C . TRP A 1 83 ? -3.591 -14.568 5.596 1.00 91.75 83 TRP A C 1
ATOM 713 O O . TRP A 1 83 ? -4.764 -14.436 5.937 1.00 91.75 83 TRP A O 1
ATOM 723 N N . THR A 1 84 ? -2.864 -15.628 5.947 1.00 87.94 84 THR A N 1
ATOM 724 C CA . THR A 1 84 ? -3.421 -16.772 6.678 1.00 87.94 84 THR A CA 1
ATOM 725 C C . THR A 1 84 ? -3.914 -16.348 8.059 1.00 87.94 84 THR A C 1
ATOM 727 O O . THR A 1 84 ? -4.963 -16.805 8.514 1.00 87.94 84 THR A O 1
ATOM 730 N N . ASN A 1 85 ? -3.186 -15.438 8.705 1.00 90.00 85 ASN A N 1
ATOM 731 C CA . ASN A 1 85 ? -3.454 -15.030 10.078 1.00 90.00 85 ASN A CA 1
ATOM 732 C C . ASN A 1 85 ? -4.416 -13.840 10.184 1.00 90.00 85 ASN A C 1
ATOM 734 O O . ASN A 1 85 ? -5.162 -13.749 11.166 1.00 90.00 85 ASN A O 1
ATOM 738 N N . LEU A 1 86 ? -4.394 -12.922 9.216 1.00 94.06 86 LEU A N 1
ATOM 739 C CA . LEU A 1 86 ? -4.968 -11.582 9.354 1.00 94.06 86 LEU A CA 1
ATOM 740 C C . LEU A 1 86 ? -6.005 -11.222 8.289 1.00 94.06 86 LEU A C 1
ATOM 742 O O . LEU A 1 86 ? -6.735 -10.264 8.521 1.00 94.06 86 LEU A O 1
ATOM 746 N N . TYR A 1 87 ? -6.160 -11.983 7.195 1.00 92.19 87 TYR A N 1
ATOM 747 C CA . TYR A 1 87 ? -7.101 -11.644 6.110 1.00 92.19 87 TYR A CA 1
ATOM 748 C C . TYR A 1 87 ? -8.513 -11.317 6.620 1.00 92.19 87 TYR A C 1
ATOM 750 O O . TYR A 1 87 ? -9.009 -10.218 6.401 1.00 92.19 87 TYR A O 1
ATOM 758 N N . ASN A 1 88 ? -9.122 -12.225 7.390 1.00 91.75 88 ASN A N 1
ATOM 759 C CA . ASN A 1 88 ? -10.467 -12.009 7.940 1.00 91.75 88 ASN A CA 1
ATOM 760 C C . ASN A 1 88 ? -10.520 -10.905 9.010 1.00 91.75 88 ASN A C 1
ATOM 762 O O . ASN A 1 88 ? -11.595 -10.414 9.333 1.00 91.75 88 ASN A O 1
ATOM 766 N N . LYS A 1 89 ? -9.388 -10.571 9.640 1.00 93.94 89 LYS A N 1
ATOM 767 C CA . LYS A 1 89 ? -9.335 -9.574 10.719 1.00 93.94 89 LYS A CA 1
ATOM 768 C C . LYS A 1 89 ? -9.236 -8.166 10.137 1.00 93.94 89 LYS A C 1
ATOM 770 O O . LYS A 1 89 ? -9.982 -7.290 10.553 1.00 93.94 89 LYS A O 1
ATOM 775 N N . LEU A 1 90 ? -8.347 -7.979 9.161 1.00 96.12 90 LEU A N 1
ATOM 776 C CA . LEU A 1 90 ? -8.082 -6.695 8.511 1.00 96.12 90 LEU A CA 1
ATOM 777 C C . LEU A 1 90 ? -9.065 -6.380 7.373 1.00 96.12 90 LEU A C 1
ATOM 779 O O . LEU A 1 90 ? -9.100 -5.250 6.904 1.00 96.12 90 LEU A O 1
ATOM 783 N N . SER A 1 91 ? -9.917 -7.330 6.966 1.00 96.00 91 SER A N 1
ATOM 784 C CA . SER A 1 91 ? -11.030 -7.066 6.039 1.00 96.00 91 SER A CA 1
ATOM 785 C C . SER A 1 91 ? -12.156 -6.222 6.640 1.00 96.00 91 SER A C 1
ATOM 787 O O . SER A 1 91 ? -13.115 -5.881 5.947 1.00 96.00 91 SER A O 1
ATOM 789 N N . HIS A 1 92 ? -12.082 -5.926 7.937 1.00 94.31 92 HIS A N 1
ATOM 790 C CA . HIS A 1 92 ? -13.019 -5.067 8.642 1.00 94.31 92 HIS A CA 1
ATOM 791 C C . HIS A 1 92 ? -12.308 -3.796 9.087 1.00 94.31 92 HIS A C 1
ATOM 793 O O . HIS A 1 92 ? -11.214 -3.846 9.652 1.00 94.31 92 HIS A O 1
ATOM 799 N N . THR A 1 93 ? -12.954 -2.658 8.858 1.00 96.56 93 THR A N 1
ATOM 800 C CA . THR A 1 93 ? -12.466 -1.382 9.371 1.00 96.56 93 THR A CA 1
ATOM 801 C C . THR A 1 93 ? -12.552 -1.349 10.901 1.00 96.56 93 THR A C 1
ATOM 803 O O . THR A 1 93 ? -13.386 -2.058 11.478 1.00 96.56 93 THR A O 1
ATOM 806 N N . PRO A 1 94 ? -11.758 -0.496 11.566 1.00 95.94 94 PRO A N 1
ATOM 807 C CA . PRO A 1 94 ? -11.968 -0.166 12.973 1.00 95.94 94 PRO A CA 1
ATOM 808 C C . PRO A 1 94 ? -13.415 0.313 13.222 1.00 95.94 94 PRO A C 1
ATOM 810 O O . PRO A 1 94 ? -13.999 0.996 12.380 1.00 95.94 94 PRO A O 1
ATOM 813 N N . GLU A 1 95 ? -14.013 -0.045 14.357 1.00 96.12 95 GLU A N 1
ATOM 814 C CA . GLU A 1 95 ? -15.358 0.344 14.794 1.00 96.12 95 GLU A CA 1
ATOM 815 C C . GLU A 1 95 ? -15.498 1.867 14.928 1.00 96.12 95 GLU A C 1
ATOM 817 O O . GLU A 1 95 ? -16.525 2.421 14.532 1.00 96.12 95 GLU A O 1
ATOM 822 N N . ASN A 1 96 ? -14.471 2.549 15.450 1.00 96.50 96 ASN A N 1
ATOM 823 C CA . ASN A 1 96 ? -14.474 4.004 15.643 1.00 96.50 96 ASN A CA 1
ATOM 824 C C . ASN A 1 96 ? -13.899 4.799 14.457 1.00 96.50 96 ASN A C 1
ATOM 826 O O . ASN A 1 96 ? -13.648 6.001 14.594 1.00 96.50 96 ASN A O 1
ATOM 830 N N . ILE A 1 97 ? -13.680 4.174 13.293 1.00 97.12 97 ILE A N 1
ATOM 831 C CA . ILE A 1 97 ? -13.230 4.916 12.112 1.00 97.12 97 ILE A CA 1
ATOM 832 C C . ILE A 1 97 ? -14.329 5.863 11.619 1.00 97.12 97 ILE A C 1
ATOM 834 O O . ILE A 1 97 ? -15.519 5.534 11.597 1.00 97.12 97 ILE A O 1
ATOM 838 N N . ILE A 1 98 ? -13.930 7.059 11.197 1.00 97.69 98 ILE A N 1
ATOM 839 C CA . ILE A 1 98 ? -14.854 8.019 10.595 1.00 97.69 98 ILE A CA 1
ATOM 840 C C . ILE A 1 98 ? -15.240 7.520 9.200 1.00 97.69 98 ILE A C 1
ATOM 842 O O . ILE A 1 98 ? -14.385 7.086 8.433 1.00 97.69 98 ILE A O 1
ATOM 846 N N . LYS A 1 99 ? -16.526 7.613 8.851 1.00 98.06 99 LYS A N 1
ATOM 847 C CA . LYS A 1 99 ? -16.980 7.353 7.481 1.00 98.06 99 LYS A CA 1
ATOM 848 C C . LYS A 1 99 ? -16.720 8.562 6.595 1.00 98.06 99 LYS A C 1
ATOM 850 O O . LYS A 1 99 ? -17.072 9.677 6.984 1.00 98.06 99 LYS A O 1
ATOM 855 N N . GLY A 1 100 ? -16.147 8.349 5.420 1.00 97.19 100 GLY A N 1
ATOM 856 C CA . GLY A 1 100 ? -15.770 9.427 4.517 1.00 97.19 100 GLY A CA 1
ATOM 857 C C . GLY A 1 100 ? -15.612 8.985 3.070 1.00 97.19 100 GLY A C 1
ATOM 858 O O . GLY A 1 100 ? -15.974 7.878 2.681 1.00 97.19 100 GLY A O 1
ATOM 859 N N . GLU A 1 101 ? -15.088 9.900 2.265 1.00 97.06 101 GLU A N 1
ATOM 860 C CA . GLU A 1 101 ? -14.711 9.639 0.880 1.00 97.06 101 GLU A CA 1
ATOM 861 C C . GLU A 1 101 ? -13.206 9.379 0.789 1.00 97.06 101 GLU A C 1
ATOM 863 O O . GLU A 1 101 ? -12.433 9.818 1.646 1.00 97.06 101 GLU A O 1
ATOM 868 N N . LEU A 1 102 ? -12.793 8.669 -0.264 1.00 96.31 102 LEU A N 1
ATOM 869 C CA . LEU A 1 102 ? -11.384 8.418 -0.540 1.00 96.31 102 LEU A CA 1
ATOM 870 C C . LEU A 1 102 ? -10.679 9.757 -0.766 1.00 96.31 102 LEU A C 1
ATOM 872 O O . LEU A 1 102 ? -11.031 10.501 -1.680 1.00 96.31 102 LEU A O 1
ATOM 876 N N . THR A 1 103 ? -9.674 10.054 0.050 1.00 94.81 103 THR A N 1
ATOM 877 C CA . THR A 1 103 ? -8.859 11.260 -0.110 1.00 94.81 103 THR A CA 1
ATOM 878 C C . THR A 1 103 ? -7.537 10.925 -0.774 1.00 94.81 103 THR A C 1
ATOM 880 O O . THR A 1 103 ? -7.067 9.792 -0.728 1.00 94.81 103 THR A O 1
ATOM 883 N N . THR A 1 104 ? -6.904 11.914 -1.391 1.00 91.81 104 THR A N 1
ATOM 884 C CA . THR A 1 104 ? -5.583 11.737 -1.993 1.00 91.81 104 THR A CA 1
ATOM 885 C C . THR A 1 104 ? -4.560 11.294 -0.936 1.00 91.81 104 THR A C 1
ATOM 887 O O . THR A 1 104 ? -4.504 11.912 0.135 1.00 91.81 104 THR A O 1
ATOM 890 N N . PRO A 1 105 ? -3.764 10.236 -1.188 1.00 88.44 105 PRO A N 1
ATOM 891 C CA . PRO A 1 105 ? -2.715 9.835 -0.262 1.00 88.44 105 PRO A CA 1
ATOM 892 C C . PRO A 1 105 ? -1.642 10.931 -0.150 1.00 88.44 105 PRO A C 1
ATOM 894 O O . PRO A 1 105 ? -1.350 11.609 -1.137 1.00 88.44 105 PRO A O 1
ATOM 897 N N . PRO A 1 106 ? -1.044 11.125 1.037 1.00 85.44 106 PRO A N 1
ATOM 898 C CA . PRO A 1 106 ? 0.016 12.106 1.238 1.00 85.44 106 PRO A CA 1
ATOM 899 C C . PRO A 1 106 ? 1.209 11.795 0.322 1.00 85.44 106 PRO A C 1
ATOM 901 O O . PRO A 1 106 ? 1.637 10.643 0.269 1.00 85.44 106 PRO A O 1
ATOM 904 N N . PRO A 1 107 ? 1.767 12.788 -0.388 1.00 80.12 107 PRO A N 1
ATOM 905 C CA . PRO A 1 107 ? 2.866 12.563 -1.315 1.00 80.12 107 PRO A CA 1
ATOM 906 C C . PRO A 1 107 ? 4.195 12.447 -0.558 1.00 80.12 107 PRO A C 1
ATOM 908 O O . PRO A 1 107 ? 4.951 13.407 -0.430 1.00 80.12 107 PRO A O 1
ATOM 911 N N . PHE A 1 108 ? 4.491 11.250 -0.052 1.00 83.56 108 PHE A N 1
ATOM 912 C CA . PHE A 1 108 ? 5.769 10.927 0.598 1.00 83.56 108 PHE A CA 1
ATOM 913 C C . PHE A 1 108 ? 6.872 10.622 -0.424 1.00 83.56 108 PHE A C 1
ATOM 915 O O . PHE A 1 108 ? 7.506 9.567 -0.380 1.00 83.56 108 PHE A O 1
ATOM 922 N N . ILE A 1 109 ? 7.062 11.520 -1.387 1.00 88.44 109 ILE A N 1
ATOM 923 C CA . ILE A 1 109 ? 8.092 11.402 -2.421 1.00 88.44 109 ILE A CA 1
ATOM 924 C C . ILE A 1 109 ? 8.926 12.689 -2.503 1.00 88.44 109 ILE A C 1
ATOM 926 O O . ILE A 1 109 ? 8.447 13.744 -2.079 1.00 88.44 109 ILE A O 1
ATOM 930 N N . PRO A 1 110 ? 10.154 12.629 -3.048 1.00 94.06 110 PRO A N 1
ATOM 931 C CA . PRO A 1 110 ? 10.967 13.822 -3.265 1.00 94.06 110 PRO A CA 1
ATOM 932 C C . PRO A 1 110 ? 10.308 14.832 -4.219 1.00 94.06 110 PRO A C 1
ATOM 934 O O . PRO A 1 110 ? 9.593 14.447 -5.150 1.00 94.06 110 PRO A O 1
ATOM 937 N N . GLU A 1 111 ? 10.567 16.123 -3.990 1.00 93.81 111 GLU A N 1
ATOM 938 C CA . GLU A 1 111 ? 9.941 17.238 -4.718 1.00 93.81 111 GLU A CA 1
ATOM 939 C C . GLU A 1 111 ? 10.211 17.174 -6.228 1.00 93.81 111 GLU A C 1
ATOM 941 O O . GLU A 1 111 ? 9.339 17.502 -7.027 1.00 93.81 111 GLU A O 1
ATOM 946 N N . GLU A 1 112 ? 11.376 16.670 -6.642 1.00 95.50 112 GLU A N 1
ATOM 947 C CA . GLU A 1 112 ? 11.751 16.535 -8.051 1.00 95.50 112 GLU A CA 1
ATOM 948 C C . GLU A 1 112 ? 10.871 15.560 -8.852 1.00 95.50 112 GLU A C 1
ATOM 950 O O . GLU A 1 112 ? 10.859 15.620 -10.082 1.00 95.50 112 GLU A O 1
ATOM 955 N N . PHE A 1 113 ? 10.120 14.679 -8.181 1.00 95.38 113 PHE A N 1
ATOM 956 C CA . PHE A 1 113 ? 9.182 13.755 -8.826 1.00 95.38 113 PHE A CA 1
ATOM 957 C C . PHE A 1 113 ? 7.734 14.245 -8.794 1.00 95.38 113 PHE A C 1
ATOM 959 O O . PHE A 1 113 ? 6.862 13.574 -9.349 1.00 95.38 113 PHE A O 1
ATOM 966 N N . MET A 1 114 ? 7.461 15.384 -8.156 1.00 94.38 114 MET A N 1
ATOM 967 C CA . MET A 1 114 ? 6.111 15.921 -8.022 1.00 94.38 114 MET A CA 1
ATOM 968 C C . MET A 1 114 ? 5.580 16.412 -9.370 1.00 94.38 114 MET A C 1
ATOM 970 O O . MET A 1 114 ? 6.214 17.191 -10.081 1.00 94.38 114 MET A O 1
ATOM 974 N N . VAL A 1 115 ? 4.382 15.952 -9.713 1.00 94.06 115 VAL A N 1
ATOM 975 C CA . VAL A 1 115 ? 3.645 16.324 -10.918 1.00 94.06 115 VAL A CA 1
ATOM 976 C C . VAL A 1 115 ? 2.477 17.215 -10.517 1.00 94.06 115 VAL A C 1
ATOM 978 O O . VAL A 1 115 ? 1.749 16.919 -9.572 1.00 94.06 115 VAL A O 1
ATOM 981 N N . HIS A 1 116 ? 2.282 18.300 -11.264 1.00 94.25 116 HIS A N 1
ATOM 982 C CA . HIS A 1 116 ? 1.206 19.263 -11.051 1.00 94.25 116 HIS A CA 1
ATOM 983 C C . HIS A 1 116 ? 0.490 19.582 -12.366 1.00 94.25 116 HIS A C 1
ATOM 985 O O . HIS A 1 116 ? 1.056 19.430 -13.449 1.00 94.25 116 HIS A O 1
ATOM 991 N N . GLY A 1 117 ? -0.735 20.103 -12.262 1.00 93.62 117 GLY A N 1
ATOM 992 C CA . GLY A 1 117 ? -1.488 20.624 -13.407 1.00 93.62 117 GLY A CA 1
ATOM 993 C C . GLY A 1 117 ? -2.255 19.577 -14.221 1.00 93.62 117 GLY A C 1
ATOM 994 O O . GLY A 1 117 ? -2.651 19.879 -15.346 1.00 93.62 117 GLY A O 1
ATOM 995 N N . LEU A 1 118 ? -2.464 18.371 -13.682 1.00 93.94 118 LEU A N 1
ATOM 996 C CA . LEU A 1 118 ? -3.392 17.388 -14.248 1.00 93.94 118 LEU A CA 1
ATOM 997 C C . LEU A 1 118 ? -4.845 17.700 -13.850 1.00 93.94 118 LEU A C 1
ATOM 999 O O . LEU A 1 118 ? -5.131 18.736 -13.253 1.00 93.94 118 LEU A O 1
ATOM 1003 N N . GLU A 1 119 ? -5.763 16.811 -14.233 1.00 93.38 119 GLU A N 1
ATOM 1004 C CA . GLU A 1 119 ? -7.212 16.972 -14.045 1.00 93.38 119 GLU A CA 1
ATOM 1005 C C . GLU A 1 119 ? -7.602 17.235 -12.585 1.00 93.38 119 GLU A C 1
ATOM 1007 O O . GLU A 1 119 ? -8.423 18.113 -12.316 1.00 93.38 119 GLU A O 1
ATOM 1012 N N . ASP A 1 120 ? -6.980 16.518 -11.649 1.00 92.44 120 ASP A N 1
ATOM 1013 C CA . ASP A 1 120 ? -7.179 16.697 -10.218 1.00 92.44 120 ASP A CA 1
ATOM 1014 C C . ASP A 1 120 ? -5.922 16.331 -9.405 1.00 92.44 120 ASP A C 1
ATOM 1016 O O . ASP A 1 120 ? -4.924 15.810 -9.917 1.00 92.44 120 ASP A O 1
ATOM 1020 N N . GLU A 1 121 ? -5.976 16.622 -8.102 1.00 91.12 121 GLU A N 1
ATOM 1021 C CA . GLU A 1 121 ? -4.906 16.298 -7.153 1.00 91.12 121 GLU A CA 1
ATOM 1022 C C . GLU A 1 121 ? -4.641 14.792 -7.050 1.00 91.12 121 GLU A C 1
ATOM 1024 O O . GLU A 1 121 ? -3.514 14.375 -6.793 1.00 91.12 121 GLU A O 1
ATOM 1029 N N . PHE A 1 122 ? -5.654 13.957 -7.276 1.00 92.25 122 PHE A N 1
ATOM 1030 C CA . PHE A 1 122 ? -5.505 12.509 -7.211 1.00 92.25 122 PHE A CA 1
ATOM 1031 C C . PHE A 1 122 ? -4.624 12.005 -8.360 1.00 92.25 122 PHE A C 1
ATOM 1033 O O . PHE A 1 122 ? -3.705 11.208 -8.152 1.00 92.25 122 PHE A O 1
ATOM 1040 N N . GLN A 1 123 ? -4.850 12.525 -9.565 1.00 92.69 123 GLN A N 1
ATOM 1041 C CA . GLN A 1 123 ? -4.062 12.213 -10.743 1.00 92.69 123 GLN A CA 1
ATOM 1042 C C . GLN A 1 123 ? -2.644 12.782 -10.634 1.00 92.69 123 GLN A C 1
ATOM 1044 O O . GLN A 1 123 ? -1.691 12.073 -10.966 1.00 92.69 123 GLN A O 1
ATOM 1049 N N . ASN A 1 124 ? -2.486 14.004 -10.106 1.00 93.75 124 ASN A N 1
ATOM 1050 C CA . ASN A 1 124 ? -1.173 14.574 -9.774 1.00 93.75 124 ASN A CA 1
ATOM 1051 C C . ASN A 1 124 ? -0.388 13.614 -8.872 1.00 93.75 124 ASN A C 1
ATOM 1053 O O . ASN A 1 124 ? 0.735 13.232 -9.200 1.00 93.75 124 ASN A O 1
ATOM 1057 N N . THR A 1 125 ? -0.990 13.145 -7.776 1.00 93.38 125 THR A N 1
ATOM 1058 C CA . THR A 1 125 ? -0.344 12.209 -6.851 1.00 93.38 125 THR A CA 1
ATOM 1059 C C . THR A 1 125 ? -0.014 10.867 -7.500 1.00 93.38 125 THR A C 1
ATOM 1061 O O . THR A 1 125 ? 1.098 10.371 -7.315 1.00 93.38 125 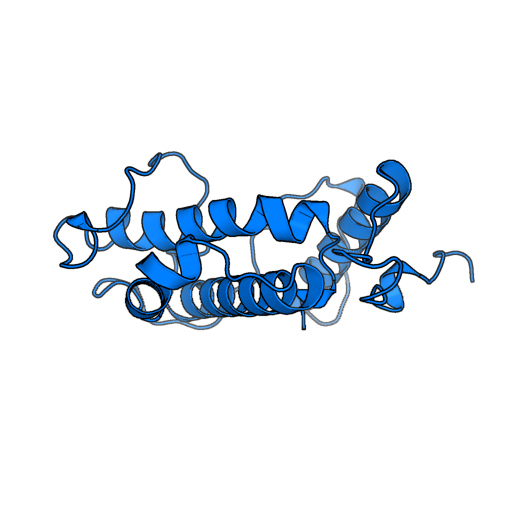THR A O 1
ATOM 1064 N N . ILE A 1 126 ? -0.919 10.284 -8.295 1.00 92.00 126 ILE A N 1
ATOM 1065 C CA . ILE A 1 126 ? -0.644 9.025 -9.007 1.00 92.00 126 ILE A CA 1
ATOM 1066 C C . ILE A 1 126 ? 0.565 9.177 -9.933 1.00 92.00 126 ILE A C 1
ATOM 1068 O O . ILE A 1 126 ? 1.470 8.342 -9.888 1.00 92.00 126 ILE A O 1
ATOM 1072 N N . GLU A 1 127 ? 0.601 10.222 -10.760 1.00 93.69 127 GLU A N 1
ATOM 1073 C CA . GLU A 1 127 ? 1.711 10.424 -11.694 1.00 93.69 127 GLU A CA 1
ATOM 1074 C C . GLU A 1 127 ? 3.016 10.763 -10.977 1.00 93.69 127 GLU A C 1
ATOM 1076 O O . GLU A 1 127 ? 4.076 10.293 -11.388 1.00 93.69 127 GLU A O 1
ATOM 1081 N N . SER A 1 128 ? 2.940 11.475 -9.854 1.00 94.69 128 SER A N 1
ATOM 1082 C CA . SER A 1 128 ? 4.097 11.750 -9.001 1.00 94.69 128 SER A CA 1
ATOM 1083 C C . SER A 1 128 ? 4.717 10.448 -8.469 1.00 94.69 128 SER A C 1
ATOM 1085 O O . SER A 1 128 ? 5.912 10.193 -8.638 1.00 94.69 128 SER A O 1
ATOM 1087 N N . TYR A 1 129 ? 3.892 9.549 -7.916 1.00 93.62 129 TYR A N 1
ATOM 1088 C CA . TYR A 1 129 ? 4.345 8.228 -7.467 1.00 93.62 129 TYR A CA 1
ATOM 1089 C C . TYR A 1 129 ? 4.864 7.359 -8.614 1.00 93.62 129 TYR A C 1
ATOM 1091 O O . TYR A 1 129 ? 5.860 6.658 -8.436 1.00 93.62 129 TYR A O 1
ATOM 1099 N N . ARG A 1 130 ? 4.231 7.396 -9.794 1.00 93.75 130 ARG A N 1
ATOM 1100 C CA . ARG A 1 130 ? 4.726 6.678 -1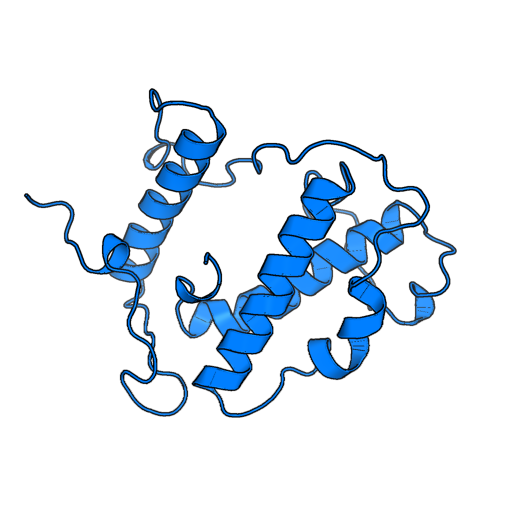0.980 1.00 93.75 130 ARG A CA 1
ATOM 1101 C C . ARG A 1 130 ? 6.088 7.200 -11.414 1.00 93.75 130 ARG A C 1
ATOM 1103 O O . ARG A 1 130 ? 6.962 6.394 -11.713 1.00 93.75 130 ARG A O 1
ATOM 1110 N N . SER A 1 131 ? 6.276 8.518 -11.437 1.00 93.69 131 SER A N 1
ATOM 1111 C CA . SER A 1 131 ? 7.545 9.165 -11.782 1.00 93.69 131 SER A CA 1
ATOM 1112 C C . SER A 1 131 ? 8.670 8.695 -10.858 1.00 93.69 131 SER A C 1
ATOM 1114 O O . SER A 1 131 ? 9.658 8.128 -11.331 1.00 93.69 131 SER A O 1
ATOM 1116 N N . TYR A 1 132 ? 8.455 8.800 -9.543 1.00 94.56 132 TYR A N 1
ATOM 1117 C CA . TYR A 1 132 ? 9.388 8.302 -8.533 1.00 94.56 132 TYR A CA 1
ATOM 1118 C C . TYR A 1 132 ? 9.665 6.803 -8.692 1.00 94.56 132 TYR A C 1
ATOM 1120 O O . TYR A 1 132 ? 10.814 6.361 -8.676 1.00 94.56 132 TYR A O 1
ATOM 1128 N N . TYR A 1 133 ? 8.613 6.005 -8.888 1.00 94.38 133 TYR A N 1
ATOM 1129 C CA . TYR A 1 133 ? 8.748 4.557 -8.945 1.00 94.38 133 TYR A CA 1
ATOM 1130 C C . TYR A 1 133 ? 9.507 4.073 -10.183 1.00 94.38 133 TYR A C 1
ATOM 1132 O O . TYR A 1 133 ? 10.314 3.152 -10.075 1.00 94.38 133 TYR A O 1
ATOM 1140 N N . LYS A 1 134 ? 9.315 4.720 -11.339 1.00 94.12 134 LYS A N 1
ATOM 1141 C CA . LYS A 1 134 ? 10.115 4.456 -12.546 1.00 94.12 134 LYS A CA 1
ATOM 1142 C C . LYS A 1 134 ? 11.598 4.689 -12.287 1.00 94.12 134 LYS A C 1
ATOM 1144 O O . LYS A 1 134 ? 12.406 3.825 -12.617 1.00 94.12 134 LYS A O 1
ATOM 1149 N N . ASN A 1 135 ? 11.940 5.817 -11.660 1.00 94.56 135 ASN A N 1
ATOM 1150 C CA . ASN A 1 135 ? 13.326 6.123 -11.319 1.00 94.56 135 ASN A CA 1
ATOM 1151 C C . ASN A 1 135 ? 13.915 5.064 -10.381 1.00 94.56 135 ASN A C 1
ATOM 1153 O O . ASN A 1 135 ? 14.960 4.491 -10.677 1.00 94.56 135 ASN A O 1
ATOM 1157 N N . TRP A 1 136 ? 13.196 4.729 -9.305 1.00 94.75 136 TRP A N 1
ATOM 1158 C CA . TRP A 1 136 ? 13.637 3.713 -8.350 1.00 94.75 136 TRP A CA 1
ATOM 1159 C C . TRP A 1 136 ? 13.873 2.354 -9.022 1.00 94.75 136 TRP A C 1
ATOM 1161 O O . TRP A 1 136 ? 14.897 1.716 -8.788 1.00 94.75 136 TRP A O 1
ATOM 1171 N N . VAL A 1 137 ? 12.953 1.913 -9.885 1.00 94.44 137 VAL A N 1
ATOM 1172 C CA . VAL A 1 137 ? 13.069 0.638 -10.609 1.00 94.44 137 VAL A CA 1
ATOM 1173 C C . VAL A 1 137 ? 14.287 0.630 -11.527 1.00 94.44 137 VAL A C 1
ATOM 1175 O O . VAL A 1 137 ? 14.984 -0.383 -11.574 1.00 94.44 137 VAL A O 1
ATOM 1178 N N . ALA A 1 138 ? 14.540 1.726 -12.244 1.00 92.75 138 ALA A N 1
ATOM 1179 C CA . ALA A 1 138 ? 15.683 1.844 -13.141 1.00 92.75 138 ALA A CA 1
ATOM 1180 C C . ALA A 1 138 ? 17.011 1.807 -12.368 1.00 92.75 138 ALA A C 1
ATOM 1182 O O . ALA A 1 138 ? 17.922 1.070 -12.742 1.00 92.75 138 ALA A O 1
ATOM 1183 N N . GLU A 1 139 ? 17.102 2.536 -11.253 1.00 94.88 139 GLU A N 1
ATOM 1184 C CA . GLU A 1 139 ? 18.295 2.573 -10.399 1.00 94.88 139 GLU A CA 1
ATOM 1185 C C . GLU A 1 139 ? 18.574 1.232 -9.701 1.00 94.88 139 GLU A C 1
ATOM 1187 O O . GLU A 1 139 ? 19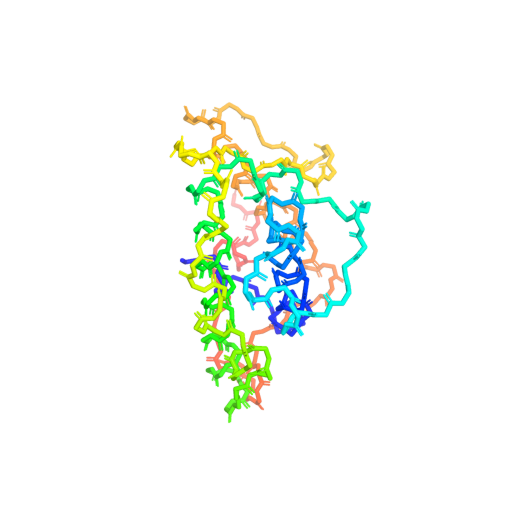.733 0.845 -9.550 1.00 94.88 139 GLU A O 1
ATOM 1192 N N . ASN A 1 140 ? 17.526 0.501 -9.305 1.00 95.06 140 ASN A N 1
ATOM 1193 C CA . ASN A 1 140 ? 17.637 -0.752 -8.543 1.00 95.06 140 ASN A CA 1
ATOM 1194 C C . ASN A 1 140 ? 17.476 -2.014 -9.406 1.00 95.06 140 ASN A C 1
ATOM 1196 O O . ASN A 1 140 ? 17.507 -3.130 -8.890 1.00 95.06 140 ASN A O 1
ATOM 1200 N N . ASN A 1 141 ? 17.333 -1.857 -10.726 1.00 92.19 141 ASN A N 1
ATOM 1201 C CA . ASN A 1 141 ? 17.136 -2.948 -11.682 1.00 92.19 141 ASN A CA 1
ATOM 1202 C C . ASN A 1 141 ? 15.984 -3.896 -11.275 1.00 92.19 141 ASN A C 1
ATOM 1204 O O . ASN A 1 141 ? 16.154 -5.119 -11.182 1.00 92.19 141 ASN A O 1
ATOM 1208 N N . GLY A 1 142 ? 14.821 -3.305 -10.980 1.00 92.06 142 GLY A N 1
ATOM 1209 C CA . GLY A 1 142 ? 13.641 -4.012 -10.479 1.00 92.06 142 GLY A CA 1
ATOM 1210 C C . GLY A 1 142 ? 13.164 -5.135 -11.410 1.00 92.06 142 GLY A C 1
ATOM 1211 O O . GLY A 1 142 ? 13.240 -5.031 -12.633 1.00 92.06 142 GLY A O 1
ATOM 1212 N N . LYS A 1 143 ? 12.652 -6.226 -10.825 1.00 92.12 143 LYS A N 1
ATOM 1213 C CA . LYS A 1 143 ? 12.248 -7.446 -11.550 1.00 92.12 143 LYS A CA 1
ATOM 1214 C C . LYS A 1 143 ? 10.788 -7.817 -11.308 1.00 92.12 143 LYS A C 1
ATOM 1216 O O . LYS A 1 143 ? 10.220 -7.476 -10.275 1.00 92.12 143 LYS A O 1
ATOM 1221 N N . TRP A 1 144 ? 10.212 -8.548 -12.258 1.00 92.75 144 TRP A N 1
ATOM 1222 C CA . TRP A 1 144 ? 8.842 -9.081 -12.218 1.00 92.75 144 TRP A CA 1
ATOM 1223 C C . TRP A 1 144 ? 8.823 -10.592 -12.523 1.00 92.75 144 TRP A C 1
ATOM 1225 O O . TRP A 1 144 ? 7.953 -11.106 -13.219 1.00 92.75 144 TRP A O 1
ATOM 1235 N N . GLY A 1 145 ? 9.830 -11.324 -12.056 1.00 84.94 145 GLY A N 1
ATOM 1236 C CA . GLY A 1 145 ? 9.999 -12.747 -12.341 1.00 84.94 145 GLY A CA 1
ATOM 1237 C C . GLY A 1 145 ? 9.331 -13.668 -11.323 1.00 84.94 145 GLY A C 1
ATOM 1238 O O . GLY A 1 145 ? 8.777 -14.690 -11.689 1.00 84.94 145 GLY A O 1
ATOM 1239 N N . GLY A 1 146 ? 9.340 -13.363 -10.032 1.00 86.19 146 GLY A N 1
ATOM 1240 C CA . GLY A 1 146 ? 8.977 -14.383 -9.045 1.00 86.19 146 GLY A CA 1
ATOM 1241 C C . GLY A 1 146 ? 9.904 -15.609 -9.123 1.00 86.19 146 GLY A C 1
ATOM 1242 O O . GLY A 1 146 ? 11.121 -15.457 -9.208 1.00 86.19 146 GLY A O 1
ATOM 1243 N N . ILE A 1 147 ? 9.347 -16.828 -9.098 1.00 86.12 147 ILE A N 1
ATOM 1244 C CA . ILE A 1 147 ? 10.122 -18.089 -9.183 1.00 86.12 147 ILE A CA 1
ATOM 1245 C C . ILE A 1 147 ? 10.700 -18.331 -10.586 1.00 86.12 147 ILE A C 1
ATOM 1247 O O . ILE A 1 147 ? 11.742 -18.975 -10.720 1.00 86.12 147 ILE A O 1
ATOM 1251 N N . VAL A 1 148 ? 10.034 -17.846 -11.636 1.00 82.56 148 VAL A N 1
ATOM 1252 C CA . VAL A 1 148 ? 10.427 -18.075 -13.033 1.00 82.56 148 VAL A CA 1
ATOM 1253 C C . VAL A 1 148 ? 10.584 -16.736 -13.727 1.00 82.56 148 VAL A C 1
ATOM 1255 O O . VAL A 1 148 ? 9.649 -15.954 -13.768 1.00 82.56 148 VAL A O 1
ATOM 1258 N N . GLU A 1 149 ? 11.739 -16.471 -14.329 1.00 73.44 149 GLU A N 1
ATOM 1259 C CA . GLU A 1 149 ? 11.966 -15.209 -15.038 1.00 73.44 149 GLU A CA 1
ATOM 1260 C C . GLU A 1 149 ? 10.797 -14.860 -15.989 1.00 73.44 149 GLU A C 1
ATOM 1262 O O . GLU A 1 149 ? 10.338 -15.700 -16.763 1.00 73.44 149 GLU A O 1
ATOM 1267 N N . ASN A 1 150 ? 10.302 -13.618 -15.903 1.00 71.31 150 ASN A N 1
ATOM 1268 C CA . ASN A 1 150 ? 9.145 -13.090 -16.645 1.00 71.31 150 ASN A CA 1
ATOM 1269 C C . ASN A 1 150 ? 7.765 -13.694 -16.312 1.00 71.31 150 ASN A C 1
ATOM 1271 O O . ASN A 1 150 ? 6.839 -13.561 -17.114 1.00 71.31 150 ASN A O 1
ATOM 1275 N N . MET A 1 151 ? 7.567 -14.309 -15.139 1.00 83.69 151 MET A N 1
ATOM 1276 C CA . MET A 1 151 ? 6.232 -14.759 -14.702 1.00 83.69 151 MET A CA 1
ATOM 1277 C C . MET A 1 151 ? 5.204 -13.618 -14.660 1.00 83.69 151 MET A C 1
ATOM 1279 O O . MET A 1 151 ? 4.001 -13.844 -14.829 1.00 83.69 151 MET A O 1
ATOM 1283 N N . ARG A 1 152 ? 5.671 -12.381 -14.465 1.00 88.62 152 ARG A N 1
ATOM 1284 C CA . ARG A 1 152 ? 4.886 -11.159 -14.580 1.00 88.62 152 ARG A CA 1
ATOM 1285 C C . ARG A 1 152 ? 5.581 -10.170 -15.519 1.00 88.62 152 ARG A C 1
ATOM 1287 O O . ARG A 1 152 ? 6.801 -10.068 -15.570 1.00 88.62 152 ARG A O 1
ATOM 1294 N N . THR A 1 153 ? 4.787 -9.409 -16.261 1.00 88.38 153 THR A N 1
ATOM 1295 C CA . THR A 1 153 ? 5.285 -8.272 -17.043 1.00 88.38 153 THR A CA 1
ATOM 1296 C C . THR A 1 153 ? 5.011 -6.988 -16.261 1.00 88.38 153 THR A C 1
ATOM 1298 O O . THR A 1 153 ? 3.88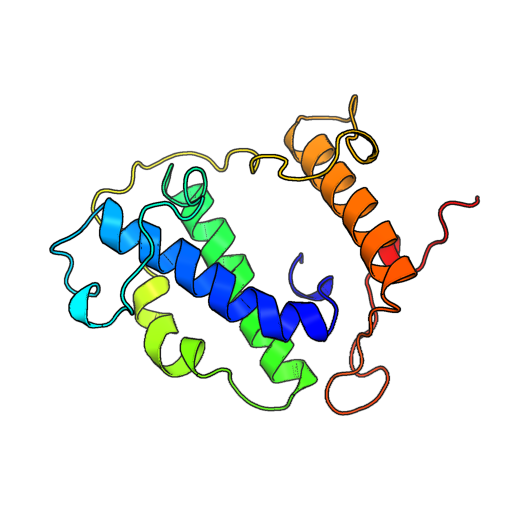1 -6.825 -15.777 1.00 88.38 153 THR A O 1
ATOM 1301 N N . PRO A 1 154 ? 5.997 -6.085 -16.108 1.00 89.38 154 PRO A N 1
ATOM 1302 C CA . PRO A 1 154 ? 5.730 -4.770 -15.544 1.00 89.38 154 PRO A CA 1
ATOM 1303 C C . PRO A 1 154 ? 4.698 -4.011 -16.398 1.00 89.38 154 PRO A C 1
ATOM 1305 O O . PRO A 1 154 ? 4.584 -4.255 -17.602 1.00 89.38 154 PRO A O 1
ATOM 1308 N N . PRO A 1 155 ? 3.931 -3.088 -15.798 1.00 90.25 155 PRO A N 1
ATOM 1309 C CA . PRO A 1 155 ? 3.075 -2.171 -16.542 1.00 90.25 155 PRO A CA 1
ATOM 1310 C C . PRO A 1 155 ? 3.813 -1.453 -17.680 1.00 90.25 155 PRO A C 1
ATOM 1312 O O . PRO A 1 155 ? 4.986 -1.115 -17.538 1.00 90.25 155 PRO A O 1
ATOM 1315 N N . SER A 1 156 ? 3.101 -1.124 -18.763 1.00 89.56 156 SER A N 1
ATOM 1316 C CA . SER A 1 156 ? 3.679 -0.398 -19.908 1.00 89.56 156 SER A CA 1
ATOM 1317 C C . SER A 1 156 ? 4.318 0.927 -19.501 1.00 89.56 156 SER A C 1
ATOM 1319 O O . SER A 1 156 ? 5.409 1.238 -19.955 1.00 89.56 156 SER A O 1
ATOM 1321 N N . TRP A 1 157 ? 3.709 1.651 -18.558 1.00 89.25 157 TRP A N 1
ATOM 1322 C CA . TRP A 1 157 ? 4.252 2.915 -18.060 1.00 89.25 157 TRP A CA 1
ATOM 1323 C C . TRP A 1 157 ? 5.589 2.767 -17.314 1.00 89.25 157 TRP A C 1
ATOM 1325 O O . TRP A 1 157 ? 6.244 3.775 -17.097 1.00 89.25 157 TRP A O 1
ATOM 1335 N N . ILE A 1 158 ? 6.004 1.556 -16.919 1.00 89.75 158 ILE A N 1
ATOM 1336 C CA . ILE A 1 158 ? 7.356 1.280 -16.393 1.00 89.75 158 ILE A CA 1
ATOM 1337 C C . ILE A 1 158 ? 8.336 0.946 -17.528 1.00 89.75 158 ILE A C 1
ATOM 1339 O O . ILE A 1 158 ? 9.518 1.248 -17.417 1.00 89.75 158 ILE A O 1
ATOM 1343 N N . LEU A 1 159 ? 7.853 0.309 -18.598 1.00 79.25 159 LEU A N 1
ATOM 1344 C CA . LEU A 1 159 ? 8.658 -0.136 -19.742 1.00 79.25 159 LEU A CA 1
ATOM 1345 C C . LEU A 1 159 ? 8.934 0.969 -20.765 1.00 79.25 159 LEU A C 1
ATOM 1347 O O . LEU A 1 159 ? 9.896 0.872 -21.523 1.00 79.25 159 LEU A O 1
ATOM 1351 N N . GLU A 1 160 ? 8.073 1.977 -20.832 1.00 68.50 160 GLU A N 1
ATOM 1352 C CA . GLU A 1 160 ? 8.254 3.125 -21.709 1.00 68.50 160 GLU A CA 1
ATOM 1353 C C . GLU A 1 160 ? 9.315 4.054 -21.106 1.00 68.50 160 GLU A C 1
ATOM 1355 O O . GLU A 1 160 ? 9.051 4.803 -20.160 1.00 68.50 160 GLU A O 1
ATOM 1360 N N . ASP A 1 161 ? 10.527 4.002 -21.668 1.00 48.66 161 ASP A N 1
ATOM 1361 C CA . ASP A 1 161 ? 11.500 5.082 -21.537 1.00 48.66 161 ASP A CA 1
ATOM 1362 C C . ASP A 1 161 ? 10.780 6.401 -21.843 1.00 48.66 161 ASP A C 1
ATOM 1364 O O . ASP A 1 161 ? 10.145 6.547 -22.888 1.00 48.66 161 ASP A O 1
ATOM 1368 N N . ALA A 1 162 ? 10.897 7.381 -20.947 1.00 39.22 162 ALA A N 1
ATOM 1369 C CA . ALA A 1 162 ? 10.347 8.728 -21.116 1.00 39.22 162 ALA A CA 1
ATOM 1370 C C . ALA A 1 162 ? 11.082 9.547 -22.206 1.00 39.22 162 ALA A C 1
ATOM 1372 O O . ALA A 1 162 ? 11.254 10.754 -22.071 1.00 39.22 162 ALA A O 1
ATOM 1373 N N . ASN A 1 163 ? 11.528 8.885 -23.274 1.00 33.91 163 ASN A N 1
ATOM 1374 C CA . ASN A 1 163 ? 12.118 9.460 -24.472 1.00 33.91 163 ASN A CA 1
ATOM 1375 C C . ASN A 1 163 ? 11.264 9.065 -25.686 1.00 33.91 163 ASN A C 1
ATOM 1377 O O . ASN A 1 163 ? 11.637 8.190 -26.470 1.00 33.91 163 ASN A O 1
ATOM 1381 N N . VAL A 1 164 ? 10.124 9.742 -25.833 1.00 36.72 164 VAL A N 1
ATOM 1382 C CA . VAL A 1 164 ? 9.514 10.024 -27.141 1.00 36.72 164 VAL A CA 1
ATOM 1383 C C . VAL A 1 164 ? 9.540 11.528 -27.342 1.00 36.72 164 VAL A C 1
ATOM 1385 O O . VAL A 1 164 ? 9.110 12.240 -26.407 1.00 36.72 164 VAL A O 1
#